Protein AF-A0AAT9H617-F1 (afdb_monomer)

Radius of gyration: 21.11 Å; Cα contacts (8 Å, |Δi|>4): 82; chains: 1; bounding box: 76×27×49 Å

Structure (mmCIF, N/CA/C/O backbone):
data_AF-A0AAT9H617-F1
#
_entry.id   AF-A0AAT9H617-F1
#
loop_
_atom_site.group_PDB
_atom_site.id
_atom_site.type_symbol
_atom_site.label_atom_id
_atom_site.label_alt_id
_atom_site.label_comp_id
_atom_site.label_asym_id
_atom_site.label_entity_id
_atom_site.label_seq_id
_atom_site.pdbx_PDB_ins_code
_atom_site.Cartn_x
_atom_site.Cartn_y
_atom_site.Cartn_z
_atom_site.occupancy
_atom_site.B_iso_or_equiv
_atom_site.auth_seq_id
_atom_site.auth_comp_id
_atom_site.auth_asym_id
_atom_site.auth_atom_id
_atom_site.pdbx_PDB_model_num
ATOM 1 N N . MET A 1 1 ? -56.157 -4.289 -24.087 1.00 38.34 1 MET A N 1
ATOM 2 C CA . MET A 1 1 ? -54.850 -4.982 -24.064 1.00 38.34 1 MET A CA 1
ATOM 3 C C . MET A 1 1 ? -53.875 -4.090 -23.297 1.00 38.34 1 MET A C 1
ATOM 5 O O . MET A 1 1 ? -53.343 -3.161 -23.874 1.00 38.34 1 MET A O 1
ATOM 9 N N . THR A 1 2 ? -53.943 -4.016 -21.968 1.00 38.66 2 THR A N 1
ATOM 10 C CA . THR A 1 2 ? -53.278 -4.877 -20.967 1.00 38.66 2 THR A CA 1
ATOM 11 C C . THR A 1 2 ? -51.780 -5.081 -21.185 1.00 38.66 2 THR A C 1
ATOM 13 O O . THR A 1 2 ? -51.393 -5.776 -22.118 1.00 38.66 2 THR A O 1
ATOM 16 N N . SER A 1 3 ? -51.027 -4.649 -20.163 1.00 39.81 3 SER A N 1
ATOM 17 C CA . SER A 1 3 ? -49.780 -5.245 -19.658 1.00 39.81 3 SER A CA 1
ATOM 18 C C . SER A 1 3 ? -48.478 -4.613 -20.166 1.00 39.81 3 SER A C 1
ATOM 20 O O . SER A 1 3 ? -48.270 -4.537 -21.363 1.00 39.81 3 SER A O 1
ATOM 22 N N . LYS A 1 4 ? -47.513 -4.200 -19.336 1.00 39.66 4 LYS A N 1
ATOM 23 C CA . LYS A 1 4 ? -47.376 -4.136 -17.868 1.00 39.66 4 LYS A CA 1
ATOM 24 C C . LYS A 1 4 ? -46.195 -3.191 -17.597 1.00 39.66 4 LYS A C 1
ATOM 26 O O . LYS A 1 4 ? -45.124 -3.381 -18.163 1.00 39.66 4 LYS A O 1
ATOM 31 N N . PHE A 1 5 ? -46.391 -2.212 -16.717 1.00 48.25 5 PHE A N 1
ATOM 32 C CA . PHE A 1 5 ? -45.303 -1.543 -16.004 1.00 48.25 5 PHE A CA 1
ATOM 33 C C . PHE A 1 5 ? -44.564 -2.608 -15.186 1.00 48.25 5 PHE A C 1
ATOM 35 O O . PHE A 1 5 ? -45.183 -3.266 -14.348 1.00 48.25 5 PHE A O 1
ATOM 42 N N . VAL A 1 6 ? -43.269 -2.802 -15.424 1.00 49.78 6 VAL A N 1
ATOM 43 C CA . VAL A 1 6 ? -42.439 -3.633 -14.546 1.00 49.78 6 VAL A CA 1
ATOM 44 C C . VAL A 1 6 ? -41.808 -2.706 -13.516 1.00 49.78 6 VAL A C 1
ATOM 46 O O . VAL A 1 6 ? -40.762 -2.105 -13.737 1.00 49.78 6 VAL A O 1
ATOM 49 N N . LEU A 1 7 ? -42.513 -2.566 -12.395 1.00 43.19 7 LEU A N 1
ATOM 50 C CA . LEU A 1 7 ? -41.967 -2.061 -11.144 1.00 43.19 7 LEU A CA 1
ATOM 51 C C . LEU A 1 7 ? -40.974 -3.116 -10.632 1.00 43.19 7 LEU A C 1
ATOM 53 O O . LEU A 1 7 ? -41.387 -4.212 -10.250 1.00 43.19 7 LEU A O 1
ATOM 57 N N . PHE A 1 8 ? -39.677 -2.813 -10.617 1.00 39.62 8 PHE A N 1
ATOM 58 C CA . PHE A 1 8 ? -38.710 -3.627 -9.880 1.00 39.62 8 PHE A CA 1
ATOM 59 C C . PHE A 1 8 ? -38.817 -3.283 -8.391 1.00 39.62 8 PHE A C 1
ATOM 61 O O . PHE A 1 8 ? -38.080 -2.465 -7.851 1.00 39.62 8 PHE A O 1
ATOM 68 N N . PHE A 1 9 ? -39.796 -3.908 -7.741 1.00 46.56 9 PHE A N 1
ATOM 69 C CA . PHE A 1 9 ? -39.845 -4.051 -6.295 1.00 46.56 9 PHE A CA 1
ATOM 70 C C . PHE A 1 9 ? -39.051 -5.316 -5.954 1.00 46.56 9 PHE A C 1
ATOM 72 O O . PHE A 1 9 ? -39.562 -6.427 -6.077 1.00 46.56 9 PHE A O 1
ATOM 79 N N . ILE A 1 10 ? -37.785 -5.165 -5.565 1.00 54.22 10 ILE A N 1
ATOM 80 C CA . ILE A 1 10 ? -37.045 -6.236 -4.892 1.00 54.22 10 ILE A CA 1
ATOM 81 C C . ILE A 1 10 ? -36.772 -5.769 -3.469 1.00 54.22 10 ILE A C 1
ATOM 83 O O . ILE A 1 10 ? -35.830 -5.038 -3.188 1.00 54.22 10 ILE A O 1
ATOM 87 N N . LEU A 1 11 ? -37.709 -6.188 -2.619 1.00 44.81 11 LEU A N 1
ATOM 88 C CA . LEU A 1 11 ? -37.468 -6.876 -1.356 1.00 44.81 11 LEU A CA 1
ATOM 89 C C . LEU A 1 11 ? -36.408 -6.259 -0.440 1.00 44.81 11 LEU A C 1
ATOM 91 O O . LEU A 1 11 ? -35.208 -6.483 -0.562 1.00 44.81 11 LEU A O 1
ATOM 95 N N . THR A 1 12 ? -36.942 -5.605 0.587 1.00 47.47 12 THR A N 1
ATOM 96 C CA . THR A 1 12 ? -36.405 -5.532 1.944 1.00 47.47 12 THR A CA 1
ATOM 97 C C . THR A 1 12 ? -35.854 -6.891 2.388 1.00 47.47 12 THR A C 1
ATOM 99 O O . THR A 1 12 ? -36.577 -7.733 2.927 1.00 47.47 12 THR A O 1
ATOM 102 N N . LEU A 1 13 ? -34.563 -7.113 2.160 1.00 40.97 13 LEU A N 1
ATOM 103 C CA . LEU A 1 13 ? -33.809 -8.136 2.862 1.00 40.97 13 LEU A CA 1
ATOM 104 C C . LEU A 1 13 ? -33.475 -7.586 4.245 1.00 40.97 13 LEU A C 1
ATOM 106 O O . LEU A 1 13 ? -32.505 -6.861 4.445 1.00 40.97 13 LEU A O 1
ATOM 110 N N . SER A 1 14 ? -34.312 -7.955 5.207 1.00 46.34 14 SER A N 1
ATOM 111 C CA . SER A 1 14 ? -33.976 -7.970 6.626 1.00 46.34 14 SER A CA 1
ATOM 112 C C . SER A 1 14 ? -32.869 -9.007 6.856 1.00 46.34 14 SER A C 1
ATOM 114 O O . SER A 1 14 ? -33.116 -10.086 7.392 1.00 46.34 14 SER A O 1
ATOM 116 N N . THR A 1 15 ? -31.645 -8.740 6.399 1.00 40.50 15 THR A N 1
ATOM 117 C CA . THR A 1 15 ? -30.495 -9.589 6.717 1.00 40.50 15 THR A CA 1
ATOM 118 C C . THR A 1 15 ? -29.9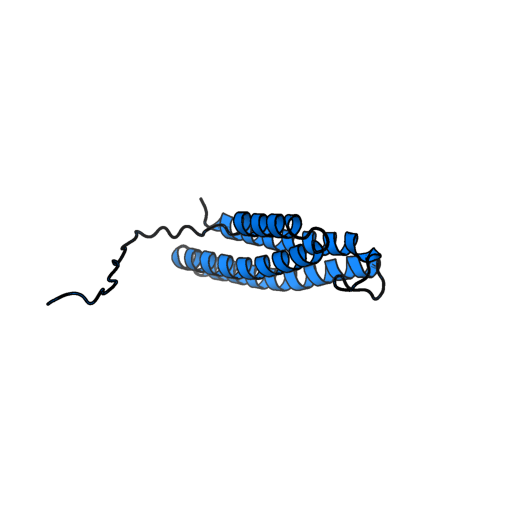64 -9.196 8.082 1.00 40.50 15 THR A C 1
ATOM 120 O O . THR A 1 15 ? -29.329 -8.159 8.255 1.00 40.50 15 THR A O 1
ATOM 123 N N . CYS A 1 16 ? -30.293 -10.057 9.041 1.00 41.25 16 CYS A N 1
ATOM 124 C CA . CYS A 1 16 ? -29.546 -10.370 10.250 1.00 41.25 16 CYS A CA 1
ATOM 125 C C . CYS A 1 16 ? -28.115 -9.793 10.246 1.00 41.25 16 CYS A C 1
ATOM 127 O O . CYS A 1 16 ? -27.317 -10.097 9.360 1.00 41.25 16 CYS A O 1
ATOM 129 N N . PHE A 1 17 ? -27.811 -8.953 11.238 1.00 43.69 17 PHE A N 1
ATOM 130 C CA . PHE A 1 17 ? -26.521 -8.291 11.413 1.00 43.69 17 PHE A CA 1
ATOM 131 C C . PHE A 1 17 ? -25.375 -9.304 11.503 1.00 43.69 17 PHE A C 1
ATOM 133 O O . PHE A 1 17 ? -25.147 -9.940 12.527 1.00 43.69 17 PHE A O 1
ATOM 140 N N . GLY A 1 18 ? -24.637 -9.388 10.406 1.00 46.25 18 GLY A N 1
ATOM 141 C CA . GLY A 1 18 ? -23.325 -9.999 10.287 1.00 46.25 18 GLY A CA 1
ATOM 142 C C . GLY A 1 18 ? -22.681 -9.449 9.023 1.00 46.25 18 GLY A C 1
ATOM 143 O O . GLY A 1 18 ? -22.547 -10.170 8.042 1.00 46.25 18 GLY A O 1
ATOM 144 N N . GLN A 1 19 ? -22.381 -8.142 8.995 1.00 54.56 19 GLN A N 1
ATOM 145 C CA . GLN A 1 19 ? -21.611 -7.540 7.900 1.00 54.56 19 GLN A CA 1
ATOM 146 C C . GLN A 1 19 ? -20.206 -8.151 7.918 1.00 54.56 19 GLN A C 1
ATOM 148 O O . GLN A 1 19 ? -19.325 -7.696 8.641 1.00 54.56 19 GLN A O 1
ATOM 153 N N . SER A 1 20 ? -20.016 -9.218 7.147 1.00 66.69 20 SER A N 1
ATOM 154 C CA . SER A 1 20 ? -18.694 -9.696 6.765 1.00 66.69 20 SER A CA 1
ATOM 155 C C . SER A 1 20 ? -18.051 -8.614 5.896 1.00 66.69 20 SER A C 1
ATOM 157 O O . SER A 1 20 ? -18.619 -8.213 4.880 1.00 66.69 20 SER A O 1
ATOM 159 N N . ILE A 1 21 ? -16.896 -8.099 6.32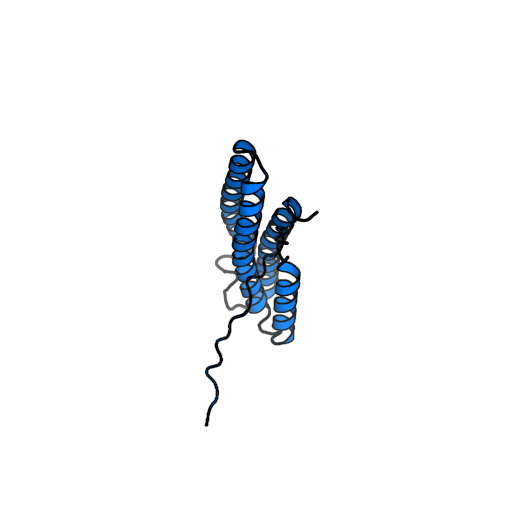3 1.00 82.19 21 ILE A N 1
ATOM 160 C CA . ILE A 1 21 ? -16.067 -7.252 5.464 1.00 82.19 21 ILE A CA 1
ATOM 161 C C . ILE A 1 21 ? -15.415 -8.167 4.429 1.00 82.19 21 ILE A C 1
ATOM 163 O O . ILE A 1 21 ? -14.674 -9.081 4.800 1.00 82.19 21 ILE A O 1
ATOM 167 N N . THR A 1 22 ? -15.693 -7.920 3.150 1.00 87.38 22 THR A N 1
ATOM 168 C CA . THR A 1 22 ? -15.023 -8.599 2.038 1.00 87.38 22 THR A CA 1
ATOM 169 C C . THR A 1 22 ? -13.547 -8.218 2.022 1.00 87.38 22 THR A C 1
ATOM 171 O O . THR A 1 22 ? -13.224 -7.034 1.985 1.00 87.38 22 THR A O 1
ATOM 174 N N . ASP A 1 23 ? -12.658 -9.212 2.014 1.00 93.12 23 ASP A N 1
ATOM 175 C CA . ASP A 1 23 ? -11.226 -8.996 1.800 1.00 93.12 23 ASP A CA 1
ATOM 176 C C . ASP A 1 23 ? -10.962 -8.628 0.323 1.00 93.12 23 ASP A C 1
ATOM 178 O O . ASP A 1 23 ? -11.217 -9.454 -0.564 1.00 93.12 23 ASP A O 1
ATOM 182 N N . PRO A 1 24 ? -10.482 -7.404 0.019 1.00 94.00 24 PRO A N 1
ATOM 183 C CA . PRO A 1 24 ? -10.233 -6.987 -1.356 1.00 94.00 24 PRO A CA 1
ATOM 184 C C . PRO A 1 24 ? -8.927 -7.554 -1.933 1.00 94.00 24 PRO A C 1
ATOM 186 O O . PRO A 1 24 ? -8.763 -7.572 -3.157 1.00 94.00 24 PRO A O 1
ATOM 189 N N . LEU A 1 25 ? -7.996 -8.025 -1.091 1.00 96.69 25 LEU A N 1
ATOM 190 C CA . LEU A 1 25 ? -6.627 -8.353 -1.496 1.00 96.69 25 LEU A CA 1
ATOM 191 C C . LEU A 1 25 ? -6.551 -9.448 -2.573 1.00 96.69 25 LEU A C 1
ATOM 193 O O . LEU A 1 25 ? -5.842 -9.231 -3.560 1.00 96.69 25 LEU A O 1
ATOM 197 N N . PRO A 1 26 ? -7.304 -10.568 -2.490 1.00 96.62 26 PRO A N 1
ATOM 198 C CA . PRO A 1 26 ? -7.245 -11.604 -3.522 1.00 96.62 26 PRO A CA 1
ATOM 199 C C . PRO A 1 26 ? -7.698 -11.104 -4.898 1.00 96.62 26 PRO A C 1
ATOM 201 O O . PRO A 1 26 ? -7.153 -11.508 -5.928 1.00 96.62 26 PRO A O 1
ATOM 204 N N . THR A 1 27 ? -8.692 -10.211 -4.931 1.00 96.19 27 THR A N 1
ATOM 205 C CA . THR A 1 27 ? -9.215 -9.650 -6.185 1.00 96.19 27 THR A CA 1
ATOM 206 C C . THR A 1 27 ? -8.230 -8.653 -6.786 1.00 96.19 27 THR A C 1
ATOM 208 O O . THR A 1 27 ? -7.935 -8.741 -7.979 1.00 96.19 27 THR A O 1
ATOM 211 N N . ALA A 1 28 ? -7.667 -7.762 -5.966 1.00 96.19 28 ALA A N 1
ATOM 212 C CA . ALA A 1 28 ? -6.677 -6.787 -6.412 1.00 96.19 28 ALA A CA 1
ATOM 213 C C . ALA A 1 28 ? -5.392 -7.477 -6.922 1.00 96.19 28 ALA A C 1
ATOM 215 O O . ALA A 1 28 ? -4.880 -7.148 -7.995 1.00 96.19 28 ALA A O 1
ATOM 216 N N . GLU A 1 29 ? -4.896 -8.502 -6.215 1.00 97.44 29 GLU A N 1
ATOM 217 C CA . GLU A 1 29 ? -3.725 -9.276 -6.650 1.00 97.44 29 GLU A CA 1
ATOM 218 C C . GLU A 1 29 ? -3.993 -10.027 -7.964 1.00 97.44 29 GLU A C 1
ATOM 220 O O . GLU A 1 29 ? -3.141 -10.070 -8.861 1.00 97.44 29 GLU A O 1
ATOM 225 N N . LYS A 1 30 ? -5.193 -10.597 -8.120 1.00 97.38 30 LYS A N 1
ATOM 226 C CA . LYS A 1 30 ? -5.610 -11.206 -9.385 1.00 97.38 30 LYS A CA 1
ATOM 227 C C . LYS A 1 30 ? -5.596 -10.179 -10.523 1.00 97.38 30 LYS A C 1
ATOM 229 O O . LYS A 1 30 ? -5.026 -10.477 -11.574 1.00 97.38 30 LYS A O 1
ATOM 234 N N . GLY A 1 31 ? -6.137 -8.980 -10.301 1.00 96.44 31 GLY A N 1
ATOM 235 C CA . GLY A 1 31 ? -6.136 -7.885 -11.277 1.00 96.44 31 GLY A CA 1
ATOM 236 C C . GLY A 1 31 ? -4.726 -7.472 -11.710 1.00 96.44 31 GLY A C 1
ATOM 237 O O . GLY A 1 31 ? -4.444 -7.370 -12.907 1.00 96.44 31 GLY A O 1
ATOM 238 N N . LEU A 1 32 ? -3.793 -7.344 -10.759 1.00 97.12 32 LEU A N 1
ATOM 239 C CA . LEU A 1 32 ? -2.377 -7.101 -11.057 1.00 97.12 32 LEU A CA 1
ATOM 240 C C . LEU A 1 32 ? -1.798 -8.188 -11.974 1.00 97.12 32 LEU A C 1
ATOM 242 O O . LEU A 1 32 ? -1.153 -7.886 -12.983 1.00 97.12 32 LEU A O 1
ATOM 246 N N . ASN A 1 33 ? -2.008 -9.456 -11.621 1.00 97.06 33 ASN A N 1
ATOM 247 C CA . ASN A 1 33 ? -1.462 -10.585 -12.366 1.00 97.06 33 ASN A CA 1
ATOM 248 C C . ASN A 1 33 ? -2.037 -10.670 -13.786 1.00 97.06 33 ASN A C 1
ATOM 250 O O . ASN A 1 33 ? -1.307 -10.985 -14.728 1.00 97.06 33 ASN A O 1
ATOM 254 N N . GLU A 1 34 ? -3.322 -10.369 -13.960 1.00 97.12 34 GLU A N 1
ATOM 255 C CA . GLU A 1 34 ? -3.969 -10.293 -15.271 1.00 97.12 34 GLU A CA 1
ATOM 256 C C . GLU A 1 34 ? -3.412 -9.136 -16.112 1.00 97.12 34 GLU A C 1
ATOM 258 O O . GLU A 1 34 ? -3.061 -9.351 -17.275 1.00 97.12 34 GLU A O 1
ATOM 263 N N . CYS A 1 35 ? -3.208 -7.954 -15.520 1.00 96.56 35 CYS A N 1
ATOM 264 C CA . CYS A 1 35 ? -2.589 -6.812 -16.199 1.00 96.56 35 CYS A CA 1
ATOM 265 C C . CYS A 1 35 ? -1.171 -7.136 -16.695 1.00 96.56 35 CYS A C 1
ATOM 267 O O . CYS A 1 35 ? -0.841 -6.906 -17.861 1.00 96.56 35 CYS A O 1
ATOM 269 N N . ILE A 1 36 ? -0.336 -7.740 -15.840 1.00 95.81 36 ILE A N 1
ATOM 270 C CA . ILE A 1 36 ? 1.041 -8.113 -16.200 1.00 95.81 36 ILE A CA 1
ATOM 271 C C . ILE A 1 36 ? 1.057 -9.163 -17.319 1.00 95.81 36 ILE A C 1
ATOM 273 O O . ILE A 1 36 ? 1.886 -9.074 -18.228 1.00 95.81 36 ILE A O 1
ATOM 277 N N . LYS A 1 37 ? 0.143 -10.144 -17.283 1.00 95.62 37 LYS A N 1
ATOM 278 C CA . LYS A 1 37 ? 0.013 -11.160 -18.341 1.00 95.62 37 LYS A CA 1
ATOM 279 C C . LYS A 1 37 ? -0.398 -10.543 -19.677 1.00 95.62 37 LYS A C 1
ATOM 281 O O . LYS A 1 37 ? 0.162 -10.917 -20.704 1.00 95.62 37 LYS A O 1
ATOM 286 N N . ALA A 1 38 ? -1.344 -9.605 -19.665 1.00 94.12 38 ALA A N 1
ATOM 287 C CA . ALA A 1 38 ? -1.833 -8.940 -20.870 1.00 94.12 38 ALA A CA 1
ATOM 288 C C . ALA A 1 38 ? -0.806 -7.962 -21.470 1.00 94.12 38 ALA A C 1
ATOM 290 O O . ALA A 1 38 ? -0.744 -7.806 -22.689 1.00 94.12 38 ALA A O 1
ATOM 291 N N . ASN A 1 39 ? 0.016 -7.316 -20.636 1.00 88.06 39 ASN A N 1
ATOM 292 C CA . ASN A 1 39 ? 0.985 -6.314 -21.075 1.00 88.06 39 ASN A CA 1
ATOM 293 C C . ASN A 1 39 ? 2.315 -6.406 -20.308 1.00 88.06 39 ASN A C 1
ATOM 295 O O . ASN A 1 39 ? 2.657 -5.541 -19.500 1.00 88.06 39 ASN A O 1
ATOM 299 N N . SER A 1 40 ? 3.125 -7.421 -20.617 1.00 80.31 40 SER A N 1
ATOM 300 C CA . SER A 1 40 ? 4.424 -7.631 -19.953 1.00 80.31 40 SER A CA 1
ATOM 301 C C . SER A 1 40 ? 5.400 -6.457 -20.123 1.00 80.31 40 SER A C 1
ATOM 303 O O . SER A 1 40 ? 6.208 -6.181 -19.237 1.00 80.31 40 SER A O 1
ATOM 305 N N . LYS A 1 41 ? 5.306 -5.703 -21.229 1.00 81.69 41 LYS A N 1
ATOM 306 C CA . LYS A 1 41 ? 6.104 -4.483 -21.455 1.00 81.69 41 LYS A CA 1
ATOM 307 C C . LYS A 1 41 ? 5.633 -3.296 -20.600 1.00 81.69 41 LYS A C 1
ATOM 309 O O . LYS A 1 41 ? 6.430 -2.389 -20.361 1.00 81.69 41 LYS A O 1
ATOM 314 N N . GLY A 1 42 ? 4.383 -3.323 -20.131 1.00 86.44 42 GLY A N 1
ATOM 315 C CA . GLY A 1 42 ? 3.740 -2.333 -19.264 1.00 86.44 42 GLY A CA 1
ATOM 316 C C . GLY A 1 42 ? 3.679 -2.721 -17.783 1.00 86.44 42 GLY A C 1
ATOM 317 O O . GLY A 1 42 ? 2.963 -2.072 -17.026 1.00 86.44 42 GLY A O 1
ATOM 318 N N . GLU A 1 43 ? 4.434 -3.736 -17.348 1.00 93.12 43 GLU A N 1
ATOM 319 C CA . GLU A 1 43 ? 4.405 -4.263 -15.974 1.00 93.12 43 GLU A CA 1
ATOM 320 C C . GLU A 1 43 ? 4.510 -3.174 -14.891 1.00 93.12 43 GLU A C 1
ATOM 322 O O . GLU A 1 43 ? 3.801 -3.221 -13.888 1.00 93.12 43 GLU A O 1
ATOM 327 N N . LEU A 1 44 ? 5.380 -2.175 -15.078 1.00 93.75 44 LEU A N 1
ATOM 328 C CA . LEU A 1 44 ? 5.541 -1.089 -14.105 1.00 93.75 44 LEU A CA 1
ATOM 329 C C . LEU A 1 44 ? 4.277 -0.248 -13.949 1.00 93.75 44 LEU A C 1
ATOM 331 O O . LEU A 1 44 ? 3.967 0.163 -12.833 1.00 93.75 44 LEU A O 1
ATOM 335 N N . ASN A 1 45 ? 3.539 -0.025 -15.037 1.00 94.19 45 ASN A N 1
ATOM 336 C CA . ASN A 1 45 ? 2.272 0.688 -14.965 1.00 94.19 45 ASN A CA 1
ATOM 337 C C . ASN A 1 45 ? 1.234 -0.139 -14.198 1.00 94.19 45 ASN A C 1
ATOM 339 O O . ASN A 1 45 ? 0.624 0.386 -13.275 1.00 94.19 45 ASN A O 1
ATOM 343 N N . CYS A 1 46 ? 1.141 -1.447 -14.474 1.00 96.19 46 CYS A N 1
ATOM 344 C CA . CYS A 1 46 ? 0.279 -2.356 -13.708 1.00 96.19 46 CYS A CA 1
ATOM 345 C C . CYS A 1 46 ? 0.596 -2.314 -12.202 1.00 96.19 46 CYS A C 1
ATOM 347 O O . CYS A 1 46 ? -0.302 -2.262 -11.369 1.00 96.19 46 CYS A O 1
ATOM 349 N N . ARG A 1 47 ? 1.883 -2.306 -11.827 1.00 96.56 47 ARG A N 1
ATOM 350 C CA . ARG A 1 47 ? 2.297 -2.236 -10.414 1.00 96.56 47 ARG A CA 1
ATOM 351 C C . ARG A 1 47 ? 2.002 -0.887 -9.766 1.00 96.56 47 ARG A C 1
ATOM 353 O O . ARG A 1 47 ? 1.651 -0.858 -8.590 1.00 96.56 47 ARG A O 1
ATOM 360 N N . LYS A 1 48 ? 2.157 0.211 -10.508 1.00 95.38 48 LYS A N 1
ATOM 361 C CA . LYS A 1 48 ? 1.790 1.556 -10.053 1.00 95.38 48 LYS A CA 1
ATOM 362 C C . LYS A 1 48 ? 0.286 1.650 -9.791 1.00 95.38 48 LYS A C 1
ATOM 364 O O . LYS A 1 48 ? -0.108 2.159 -8.748 1.00 95.38 48 LYS A O 1
ATOM 369 N N . GLU A 1 49 ? -0.528 1.157 -10.720 1.00 95.88 49 GLU A N 1
ATOM 370 C CA . GLU A 1 49 ? -1.989 1.141 -10.596 1.00 95.88 49 GLU A CA 1
ATOM 371 C C . GLU A 1 49 ? -2.436 0.276 -9.419 1.00 95.88 49 GLU A C 1
ATOM 373 O O . GLU A 1 49 ? -3.179 0.763 -8.575 1.00 95.88 49 GLU A O 1
ATOM 378 N N . TYR A 1 50 ? -1.892 -0.937 -9.285 1.00 97.31 50 TYR A N 1
ATOM 379 C CA . TYR A 1 50 ? -2.153 -1.808 -8.136 1.00 97.31 50 TYR A CA 1
ATOM 380 C C . TYR A 1 50 ? -1.806 -1.140 -6.800 1.00 97.31 50 TYR A C 1
ATOM 382 O O . TYR A 1 50 ? -2.580 -1.188 -5.851 1.00 97.31 50 TYR A O 1
ATOM 390 N N . TYR A 1 51 ? -0.657 -0.466 -6.723 1.00 94.50 51 TYR A N 1
ATOM 391 C CA . TYR A 1 51 ? -0.288 0.302 -5.537 1.00 94.50 51 TYR A CA 1
ATOM 392 C C . TYR A 1 51 ? -1.335 1.376 -5.193 1.00 94.50 51 TYR A C 1
ATOM 394 O O . TYR A 1 51 ? -1.723 1.465 -4.032 1.00 94.50 51 TYR A O 1
ATOM 402 N N . HIS A 1 52 ? -1.814 2.159 -6.166 1.00 93.94 52 HIS A N 1
ATOM 403 C CA . HIS A 1 52 ? -2.859 3.166 -5.931 1.00 93.94 52 HIS A CA 1
ATOM 404 C C . HIS A 1 52 ? -4.203 2.540 -5.542 1.00 93.94 52 HIS A C 1
ATOM 406 O O . HIS A 1 52 ? -4.891 3.060 -4.664 1.00 93.94 52 HIS A O 1
ATOM 412 N N . GLU A 1 53 ? -4.562 1.413 -6.155 1.00 96.94 53 GLU A N 1
ATOM 413 C CA . GLU A 1 53 ? -5.769 0.660 -5.816 1.00 96.94 53 GLU A CA 1
ATOM 414 C C . GLU A 1 53 ? -5.751 0.216 -4.344 1.00 96.94 53 GLU A C 1
ATOM 416 O O . GLU A 1 53 ? -6.746 0.353 -3.637 1.00 96.94 53 GLU A O 1
ATOM 421 N N . LEU A 1 54 ? -4.597 -0.223 -3.834 1.00 98.00 54 LEU A N 1
ATOM 422 C CA . LEU A 1 54 ? -4.448 -0.567 -2.420 1.00 98.00 54 LEU A CA 1
ATOM 423 C C . LEU A 1 54 ? -4.616 0.638 -1.478 1.00 98.00 54 LEU A C 1
ATOM 425 O O . LEU A 1 54 ? -5.082 0.456 -0.357 1.00 98.00 54 LEU A O 1
ATOM 429 N N . GLN A 1 55 ? -4.280 1.862 -1.901 1.00 95.56 55 GLN A N 1
ATOM 430 C CA . GLN A 1 55 ? -4.533 3.062 -1.085 1.00 95.56 55 GLN A CA 1
ATOM 431 C C . GLN A 1 55 ? -6.032 3.324 -0.934 1.00 95.56 55 GLN A C 1
ATOM 433 O O . GLN A 1 55 ? -6.494 3.686 0.148 1.00 95.56 55 GLN A O 1
ATOM 438 N N . PHE A 1 56 ? -6.782 3.122 -2.019 1.00 95.62 56 PHE A N 1
ATOM 439 C CA . PHE A 1 56 ? -8.237 3.203 -2.004 1.00 95.62 56 PHE A CA 1
ATOM 440 C C . PHE A 1 56 ? -8.829 2.130 -1.083 1.00 95.62 56 PHE A C 1
ATOM 442 O O . PHE A 1 56 ? -9.574 2.457 -0.159 1.00 95.62 56 PHE A O 1
ATOM 449 N N . TRP A 1 57 ? -8.434 0.867 -1.269 1.00 96.56 57 TRP A N 1
ATOM 450 C CA . TRP A 1 57 ? -8.953 -0.235 -0.459 1.00 96.56 57 TRP A CA 1
ATOM 451 C C . TRP A 1 57 ? -8.609 -0.120 1.022 1.00 96.56 57 TRP A C 1
ATOM 453 O O . TRP A 1 57 ? -9.428 -0.495 1.855 1.00 96.56 57 TRP A O 1
ATOM 463 N N . GLU A 1 58 ? -7.446 0.427 1.377 1.00 96.94 58 GLU A N 1
ATOM 464 C CA . GLU A 1 58 ? -7.111 0.691 2.778 1.00 96.94 58 GLU A CA 1
ATOM 465 C C . GLU A 1 58 ? -8.113 1.644 3.431 1.00 96.94 58 GLU A C 1
ATOM 467 O O . GLU A 1 58 ? -8.580 1.365 4.535 1.00 96.94 58 GLU A O 1
ATOM 472 N N . THR A 1 59 ? -8.515 2.708 2.731 1.00 95.25 59 THR A N 1
ATOM 473 C CA . THR A 1 59 ? -9.515 3.652 3.245 1.00 95.25 59 THR A CA 1
ATOM 474 C C . THR A 1 59 ? -10.884 2.990 3.400 1.00 95.25 59 THR A C 1
ATOM 476 O O . THR A 1 59 ? -11.521 3.142 4.443 1.00 95.25 59 THR A O 1
ATOM 479 N N . GLU A 1 60 ? -11.323 2.213 2.407 1.00 95.62 60 GLU A N 1
ATOM 480 C CA . GLU A 1 60 ? -12.611 1.507 2.461 1.00 95.62 60 GLU A CA 1
ATOM 481 C C . GLU A 1 60 ? -12.653 0.471 3.593 1.00 95.62 60 GLU A C 1
ATOM 483 O O . GLU A 1 60 ? -13.614 0.417 4.365 1.00 95.62 60 GLU A O 1
ATOM 488 N N . VAL A 1 61 ? -11.582 -0.314 3.744 1.00 96.00 61 VAL A N 1
ATOM 489 C CA . VAL A 1 61 ? -11.457 -1.310 4.813 1.00 96.00 61 VAL A CA 1
ATOM 490 C C . VAL A 1 61 ? -11.398 -0.630 6.178 1.00 96.00 61 VAL A C 1
ATOM 492 O O . VAL A 1 61 ? -12.103 -1.063 7.088 1.00 96.00 61 VAL A O 1
ATOM 495 N N . PHE A 1 62 ? -10.628 0.452 6.335 1.00 95.75 62 PHE A N 1
ATOM 496 C CA . PHE A 1 62 ? -10.598 1.216 7.582 1.00 95.75 62 PHE A CA 1
ATOM 497 C C . PHE A 1 62 ? -11.992 1.719 7.964 1.00 95.75 62 PHE A C 1
ATOM 499 O O . PHE A 1 62 ? -12.409 1.536 9.106 1.00 95.75 62 PHE A O 1
ATOM 506 N N . ASN A 1 63 ? -12.731 2.311 7.023 1.00 94.00 63 ASN A N 1
ATOM 507 C CA . ASN A 1 63 ? -14.077 2.822 7.279 1.00 94.00 63 ASN A CA 1
ATOM 508 C C . ASN A 1 63 ? -15.021 1.696 7.722 1.00 94.00 63 ASN A C 1
ATOM 510 O O . ASN A 1 63 ? -15.721 1.830 8.726 1.00 94.00 63 ASN A O 1
ATOM 514 N N . ALA A 1 64 ? -14.998 0.559 7.024 1.00 93.56 64 ALA A N 1
ATOM 515 C CA . ALA A 1 64 ? -15.818 -0.595 7.373 1.00 93.56 64 ALA A CA 1
ATOM 516 C C . ALA A 1 64 ? -15.460 -1.173 8.758 1.00 93.56 64 ALA A C 1
ATOM 518 O O . ALA A 1 64 ? -16.352 -1.440 9.566 1.00 93.56 64 ALA A O 1
ATOM 519 N N . VAL A 1 65 ? -14.168 -1.316 9.068 1.00 94.06 65 VAL A N 1
ATOM 520 C CA . VAL A 1 65 ? -13.681 -1.786 10.378 1.00 94.06 65 VAL A CA 1
ATOM 521 C C . VAL A 1 65 ? -14.035 -0.794 11.486 1.00 94.06 65 VAL A C 1
ATOM 523 O O . VAL A 1 65 ? -14.500 -1.207 12.549 1.00 94.06 65 VAL A O 1
ATOM 526 N N . SER A 1 66 ? -13.885 0.509 11.233 1.00 93.38 66 SER A N 1
ATOM 527 C CA . SER A 1 66 ? -14.243 1.581 12.165 1.00 93.38 66 SER A CA 1
ATOM 528 C C . SER A 1 66 ? -15.714 1.499 12.563 1.00 93.38 66 SER A C 1
ATOM 530 O O . SER A 1 66 ? -16.027 1.547 13.749 1.00 93.38 66 SER A O 1
ATOM 532 N N . GLU A 1 67 ? -16.624 1.281 11.612 1.00 92.19 67 GLU A N 1
ATOM 533 C CA . GLU A 1 67 ? -18.054 1.144 11.909 1.00 92.19 67 GLU A CA 1
ATOM 534 C C . GLU A 1 67 ? -18.375 -0.093 12.764 1.00 92.19 67 GLU A C 1
ATOM 536 O O . GLU A 1 67 ? -19.257 -0.040 13.625 1.00 92.19 67 GLU A O 1
ATOM 541 N N . ILE A 1 68 ? -17.640 -1.195 12.592 1.00 91.12 68 ILE A N 1
ATOM 542 C CA . ILE A 1 68 ? -17.777 -2.382 13.451 1.00 91.12 68 ILE A CA 1
ATOM 543 C C . ILE A 1 68 ? -17.241 -2.096 14.858 1.00 91.12 68 ILE A C 1
ATOM 545 O O . ILE A 1 68 ? -17.917 -2.387 15.848 1.00 91.12 68 ILE A O 1
ATOM 549 N N . ILE A 1 69 ? -16.050 -1.502 14.964 1.00 89.94 69 ILE A N 1
ATOM 550 C CA . ILE A 1 69 ? -15.435 -1.114 16.240 1.00 89.94 69 ILE A CA 1
ATOM 551 C C . ILE A 1 69 ? -16.346 -0.136 16.990 1.00 89.94 69 ILE A C 1
ATOM 553 O O . ILE A 1 69 ? -16.614 -0.339 18.173 1.00 89.94 69 ILE A O 1
ATOM 557 N N . LYS A 1 70 ? -16.917 0.861 16.302 1.00 88.38 70 LYS A N 1
ATOM 558 C CA . LYS A 1 70 ? -17.811 1.867 16.894 1.00 88.38 70 LYS A CA 1
ATOM 559 C C . LYS A 1 70 ? -19.022 1.276 17.606 1.00 88.38 70 LYS A C 1
ATOM 561 O O . LYS A 1 70 ? -19.471 1.857 18.594 1.00 88.38 70 LYS A O 1
ATOM 566 N N . ARG A 1 71 ? -19.542 0.153 17.100 1.00 88.69 71 ARG A N 1
ATOM 567 C CA . ARG A 1 71 ? -20.706 -0.558 17.653 1.00 88.69 71 ARG A CA 1
ATOM 568 C C . ARG A 1 71 ? -20.346 -1.482 18.816 1.00 88.69 71 ARG A C 1
ATOM 570 O O . ARG A 1 71 ? -21.200 -1.740 19.655 1.00 88.69 71 ARG A O 1
ATOM 577 N N . ASN A 1 72 ? -19.110 -1.980 18.854 1.00 87.50 72 ASN A N 1
ATOM 578 C CA . ASN A 1 72 ? -18.726 -3.106 19.709 1.00 87.50 72 ASN A CA 1
ATOM 579 C C . ASN A 1 72 ? -17.715 -2.753 20.812 1.00 87.50 72 ASN A C 1
ATOM 581 O O . ASN A 1 72 ? -17.445 -3.604 21.659 1.00 87.50 72 ASN A O 1
ATOM 585 N N . LYS A 1 73 ? -17.125 -1.551 20.788 1.00 90.00 73 LYS A N 1
ATOM 586 C CA . LYS A 1 73 ? -16.002 -1.145 21.650 1.00 90.00 73 LYS A CA 1
ATOM 587 C C . LYS A 1 73 ? -16.302 0.100 22.489 1.00 90.00 73 LYS A C 1
ATOM 589 O O . LYS A 1 73 ? -17.211 0.869 22.169 1.00 90.00 73 LYS A O 1
ATOM 594 N N . THR A 1 74 ? -15.536 0.298 23.564 1.00 93.81 74 THR A N 1
ATOM 595 C CA . THR A 1 74 ? -15.661 1.472 24.446 1.00 93.81 74 THR A CA 1
ATOM 596 C C . THR A 1 74 ? -15.219 2.760 23.745 1.00 93.81 74 THR A C 1
ATOM 598 O O . THR A 1 74 ? -14.609 2.746 22.679 1.00 93.81 74 THR A O 1
ATOM 601 N N . GLU A 1 75 ? -15.535 3.920 24.322 1.00 93.50 75 GLU A N 1
ATOM 602 C CA . GLU A 1 75 ? -15.035 5.211 23.825 1.00 93.50 75 GLU A CA 1
ATOM 603 C C . GLU A 1 75 ? -13.505 5.290 23.807 1.00 93.50 75 GLU A C 1
ATOM 605 O O . GLU A 1 75 ? -12.931 5.719 22.810 1.00 93.50 75 GLU A O 1
ATOM 610 N N . GLU A 1 76 ? -12.852 4.789 24.852 1.00 94.06 76 GLU A N 1
ATOM 611 C CA . GLU A 1 76 ? -11.393 4.753 24.961 1.00 94.06 76 GLU A CA 1
ATOM 612 C C . GLU A 1 76 ? -10.762 3.872 23.871 1.00 94.06 76 GLU A C 1
ATOM 614 O O . GLU A 1 76 ? -9.815 4.290 23.207 1.00 94.06 76 GLU A O 1
ATOM 619 N N . GLU A 1 77 ? -11.322 2.682 23.624 1.00 92.56 77 GLU A N 1
ATOM 620 C CA . GLU A 1 77 ? -10.866 1.789 22.550 1.00 92.56 77 GLU A CA 1
ATOM 621 C C . GLU A 1 77 ? -11.080 2.409 21.158 1.00 92.56 77 GLU A C 1
ATOM 623 O O . GLU A 1 77 ? -10.229 2.270 20.278 1.00 92.56 77 GLU A O 1
ATOM 628 N N . ARG A 1 78 ? -12.196 3.124 20.951 1.00 93.38 78 ARG A N 1
ATOM 629 C CA . ARG A 1 78 ? -12.483 3.842 19.697 1.00 93.38 78 ARG A CA 1
ATOM 630 C C . ARG A 1 78 ? -11.471 4.960 19.453 1.00 93.38 78 ARG A C 1
ATOM 632 O O . ARG A 1 78 ? -10.910 5.039 18.363 1.00 93.38 78 ARG A O 1
ATOM 639 N N . ALA A 1 79 ? -11.193 5.771 20.472 1.00 93.81 79 ALA A N 1
ATOM 640 C CA . ALA A 1 79 ? -10.214 6.850 20.388 1.00 93.81 79 ALA A CA 1
ATOM 641 C C . ALA A 1 79 ? -8.794 6.321 20.125 1.00 93.81 79 ALA A C 1
ATOM 643 O O . ALA A 1 79 ? -8.058 6.898 19.324 1.00 93.81 79 ALA A O 1
ATOM 644 N N . ALA A 1 80 ? -8.414 5.202 20.753 1.00 94.50 80 ALA A N 1
ATOM 645 C CA . ALA A 1 80 ? -7.132 4.550 20.497 1.00 94.50 80 ALA A CA 1
ATOM 646 C C . ALA A 1 80 ? -7.018 4.062 19.042 1.00 94.50 80 ALA A C 1
ATOM 648 O O . ALA A 1 80 ? -6.017 4.338 18.382 1.00 94.50 80 ALA A O 1
ATOM 649 N N . PHE A 1 81 ? -8.060 3.415 18.513 1.00 95.31 81 PHE A N 1
ATOM 650 C CA . PHE A 1 81 ? -8.091 2.950 17.124 1.00 95.31 81 PHE A CA 1
ATOM 651 C C . PHE A 1 81 ? -7.983 4.100 16.107 1.00 95.31 81 PHE A C 1
ATOM 653 O O . PHE A 1 81 ? -7.223 4.017 15.141 1.00 95.31 81 PHE A O 1
ATOM 660 N N . GLU A 1 82 ? -8.712 5.198 16.323 1.00 94.75 82 GLU A N 1
ATOM 661 C CA . GLU A 1 82 ? -8.629 6.380 15.457 1.00 94.75 82 GLU A CA 1
ATOM 662 C C . GLU A 1 82 ? -7.243 7.030 15.513 1.00 94.75 82 GLU A C 1
ATOM 664 O O . GLU A 1 82 ? -6.688 7.401 14.475 1.00 94.75 82 GLU A O 1
ATOM 669 N N . LYS A 1 83 ? -6.644 7.106 16.706 1.00 96.00 83 LYS A N 1
ATOM 670 C CA . LYS A 1 83 ? -5.279 7.602 16.886 1.00 96.00 83 LYS A CA 1
ATOM 671 C C . LYS A 1 83 ? -4.257 6.742 16.137 1.00 96.00 83 LYS A C 1
ATOM 673 O O . LYS A 1 83 ? -3.428 7.299 15.420 1.00 96.00 83 LYS A O 1
ATOM 678 N N . GLU A 1 84 ? -4.348 5.414 16.222 1.00 95.75 84 GLU A N 1
ATOM 679 C CA . GLU A 1 84 ? -3.477 4.508 15.458 1.00 95.75 84 GLU A CA 1
ATOM 680 C C . GLU A 1 84 ? -3.594 4.731 13.944 1.00 95.75 84 GLU A C 1
ATOM 682 O O . GLU A 1 84 ? -2.599 4.633 13.226 1.00 95.75 84 GLU A O 1
ATOM 687 N N . GLN A 1 85 ? -4.790 5.042 13.433 1.00 95.50 85 GLN A N 1
ATOM 688 C CA . GLN A 1 85 ? -4.961 5.357 12.014 1.00 95.50 85 GLN A CA 1
ATOM 689 C C . GLN A 1 85 ? -4.274 6.667 11.625 1.00 95.50 85 GLN A C 1
ATOM 691 O O . GLN A 1 85 ? -3.660 6.740 10.558 1.00 95.50 85 GLN A O 1
ATOM 696 N N . VAL A 1 86 ? -4.369 7.699 12.466 1.00 95.00 86 VAL A N 1
ATOM 697 C CA . VAL A 1 86 ? -3.680 8.977 12.236 1.00 95.00 86 VAL A CA 1
ATOM 698 C C . VAL A 1 86 ? -2.167 8.765 12.217 1.00 95.00 86 VAL A C 1
ATOM 700 O O . VAL A 1 86 ? -1.513 9.140 11.244 1.00 95.00 86 VAL A O 1
ATOM 703 N N . GLU A 1 87 ? -1.625 8.084 13.227 1.00 96.12 87 GLU A N 1
ATOM 704 C CA . GLU A 1 87 ? -0.195 7.773 13.314 1.00 96.12 87 GLU A CA 1
ATOM 705 C C . GLU A 1 87 ? 0.270 6.933 12.114 1.00 96.12 87 GLU A C 1
ATOM 707 O O . GLU A 1 87 ? 1.294 7.225 11.490 1.00 96.12 87 GLU A O 1
ATOM 712 N N . TRP A 1 88 ? -0.510 5.927 11.707 1.00 96.69 88 TRP A N 1
ATOM 713 C CA . TRP A 1 88 ? -0.188 5.126 10.530 1.00 96.69 88 TRP A CA 1
ATOM 714 C C . TRP A 1 88 ? -0.146 5.977 9.248 1.00 96.69 88 TRP A C 1
ATOM 716 O O . TRP A 1 88 ? 0.816 5.876 8.479 1.00 96.69 88 TRP A O 1
ATOM 726 N N . LYS A 1 89 ? -1.109 6.884 9.033 1.00 93.94 89 LYS A N 1
ATOM 727 C CA . LYS A 1 89 ? -1.107 7.799 7.874 1.00 93.94 89 LYS A CA 1
ATOM 728 C C . LYS A 1 89 ? 0.114 8.718 7.855 1.00 93.94 89 LYS A C 1
ATOM 730 O O . LYS A 1 89 ? 0.716 8.909 6.798 1.00 93.94 89 LYS A O 1
ATOM 735 N N . GLU A 1 90 ? 0.524 9.241 9.007 1.00 93.62 90 GLU A N 1
ATOM 736 C CA . GLU A 1 90 ? 1.749 10.038 9.114 1.00 93.62 90 GLU A CA 1
ATOM 737 C C . GLU A 1 90 ? 2.986 9.207 8.751 1.00 93.62 90 GLU A C 1
ATOM 739 O O . GLU A 1 90 ? 3.810 9.626 7.931 1.00 93.62 90 GLU A O 1
ATOM 744 N N . THR A 1 91 ? 3.097 7.985 9.282 1.00 94.31 91 THR A N 1
ATOM 745 C CA . THR A 1 91 ? 4.223 7.093 8.955 1.00 94.31 91 THR A CA 1
ATOM 746 C C . THR A 1 91 ? 4.231 6.652 7.492 1.00 94.31 91 THR A C 1
ATOM 748 O O . THR A 1 91 ? 5.309 6.444 6.932 1.00 94.31 91 THR A O 1
ATOM 751 N N . THR A 1 92 ? 3.069 6.593 6.838 1.00 94.00 92 THR A N 1
ATOM 752 C CA . THR A 1 92 ? 2.940 6.252 5.415 1.00 94.00 92 THR A CA 1
ATOM 753 C C . THR A 1 92 ? 3.681 7.254 4.530 1.00 94.00 92 THR A C 1
ATOM 755 O O . THR A 1 92 ? 4.436 6.856 3.637 1.00 94.00 92 THR A O 1
ATOM 758 N N . TYR A 1 93 ? 3.543 8.556 4.811 1.00 90.38 93 TYR A N 1
ATOM 759 C CA . TYR A 1 93 ? 4.282 9.601 4.097 1.00 90.38 93 TYR A CA 1
ATOM 760 C C . TYR A 1 93 ? 5.799 9.409 4.236 1.00 90.38 93 TYR A C 1
ATOM 762 O O . TYR A 1 93 ? 6.535 9.423 3.243 1.00 90.38 93 TYR A O 1
ATOM 770 N N . TYR A 1 94 ? 6.277 9.156 5.458 1.00 94.06 94 TYR A N 1
ATOM 771 C CA . TYR A 1 94 ? 7.698 8.917 5.714 1.00 94.06 94 TYR A CA 1
ATOM 772 C C . TYR A 1 94 ? 8.206 7.627 5.068 1.00 94.06 94 TYR A C 1
ATOM 774 O O . TYR A 1 94 ? 9.331 7.600 4.564 1.00 94.06 94 TYR A O 1
ATOM 782 N N . TYR A 1 95 ? 7.394 6.570 5.040 1.00 95.81 95 TYR A N 1
ATOM 783 C CA . TYR A 1 95 ? 7.735 5.308 4.392 1.00 95.81 95 TYR A CA 1
ATOM 784 C C . TYR A 1 95 ? 7.909 5.485 2.879 1.00 95.81 95 TYR A C 1
ATOM 7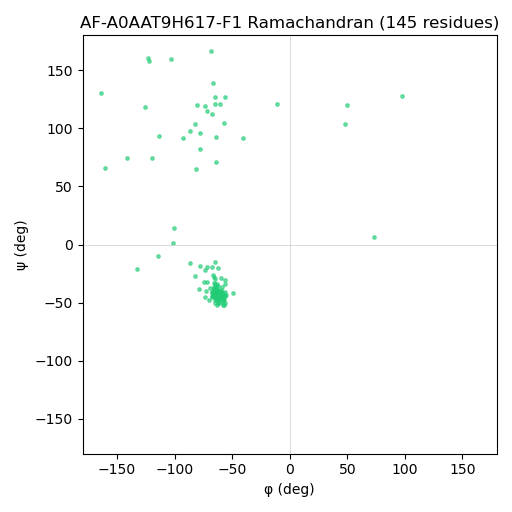86 O O . TYR A 1 95 ? 8.916 5.052 2.307 1.00 95.81 95 TYR A O 1
ATOM 794 N N . PHE A 1 96 ? 6.986 6.195 2.229 1.00 94.31 96 PHE A N 1
ATOM 795 C CA . PHE A 1 96 ? 7.100 6.518 0.809 1.00 94.31 96 PHE A CA 1
ATOM 796 C C . PHE A 1 96 ? 8.336 7.383 0.528 1.00 94.31 96 PHE A C 1
ATOM 798 O O . PHE A 1 96 ? 9.144 7.066 -0.346 1.00 94.31 96 PHE A O 1
ATOM 805 N N . ALA A 1 97 ? 8.550 8.438 1.319 1.00 94.50 97 ALA A N 1
ATOM 806 C CA . ALA A 1 97 ? 9.726 9.294 1.185 1.00 94.50 97 ALA A CA 1
ATOM 807 C C . ALA A 1 97 ? 11.034 8.507 1.376 1.00 94.50 97 ALA A C 1
ATOM 809 O O . ALA A 1 97 ? 12.000 8.720 0.643 1.00 94.50 97 ALA A O 1
ATOM 810 N N . LYS A 1 98 ? 11.068 7.566 2.326 1.00 96.06 98 LYS A N 1
ATOM 811 C CA . LYS A 1 98 ? 12.204 6.665 2.542 1.00 96.06 98 LYS A CA 1
ATOM 812 C C . LYS A 1 98 ? 12.458 5.789 1.316 1.00 96.06 98 LYS A C 1
ATOM 814 O O . LYS A 1 98 ? 13.588 5.750 0.838 1.00 96.06 98 LYS A O 1
ATOM 819 N N . THR A 1 99 ? 11.439 5.117 0.784 1.00 96.81 99 THR A N 1
ATOM 820 C CA . THR A 1 99 ? 11.609 4.234 -0.384 1.00 96.81 99 THR A CA 1
ATOM 821 C C . THR A 1 99 ? 11.991 5.010 -1.649 1.00 96.81 99 THR A C 1
ATOM 823 O O . THR A 1 99 ? 12.799 4.525 -2.440 1.00 96.81 99 THR A O 1
ATOM 826 N N . MET A 1 100 ? 11.509 6.248 -1.808 1.00 96.25 100 MET A N 1
ATOM 827 C CA . MET A 1 100 ? 11.949 7.144 -2.883 1.00 96.25 100 MET A CA 1
ATOM 828 C C . MET A 1 100 ? 13.414 7.561 -2.703 1.00 96.25 100 MET A C 1
ATOM 830 O O . MET A 1 100 ? 14.184 7.523 -3.659 1.00 96.25 100 MET A O 1
ATOM 834 N N . LYS A 1 101 ? 13.840 7.900 -1.478 1.00 96.12 101 LYS A N 1
ATOM 835 C CA . LYS A 1 101 ? 15.249 8.204 -1.175 1.00 96.12 101 LYS A CA 1
ATOM 836 C C . LYS A 1 101 ? 16.166 7.011 -1.441 1.00 96.12 101 LYS A C 1
ATOM 838 O O . LYS A 1 101 ? 17.245 7.198 -1.993 1.00 96.12 101 LYS A O 1
ATOM 843 N N . GLU A 1 102 ? 15.747 5.793 -1.092 1.00 96.06 102 GLU A N 1
ATOM 844 C CA . GLU A 1 102 ? 16.487 4.563 -1.411 1.00 96.06 102 GLU A CA 1
ATOM 845 C C . GLU A 1 102 ? 16.685 4.399 -2.926 1.00 96.06 102 GLU A C 1
ATOM 847 O O . GLU A 1 102 ? 17.778 4.044 -3.371 1.00 96.06 102 GLU A O 1
ATOM 852 N N . PHE A 1 103 ? 15.654 4.695 -3.724 1.00 97.38 103 PHE A N 1
ATOM 853 C CA . PHE A 1 103 ? 15.748 4.699 -5.183 1.00 97.38 103 PHE A CA 1
ATOM 854 C C . PHE A 1 103 ? 16.712 5.786 -5.683 1.00 97.38 103 PHE A C 1
ATOM 856 O O . PHE A 1 103 ? 17.638 5.497 -6.440 1.00 97.38 103 PHE A O 1
ATOM 863 N N . GLN A 1 104 ? 16.545 7.023 -5.213 1.00 96.44 104 GLN A N 1
ATOM 864 C CA . GLN A 1 104 ? 17.346 8.180 -5.626 1.00 96.44 104 GLN A CA 1
ATOM 865 C C . GLN A 1 104 ? 18.814 8.092 -5.203 1.00 96.44 104 GLN A C 1
ATOM 867 O O . GLN A 1 104 ? 19.682 8.669 -5.857 1.00 96.44 104 GLN A O 1
ATOM 872 N N . PHE A 1 105 ? 19.118 7.360 -4.131 1.00 96.56 105 PHE A N 1
ATOM 873 C CA . PHE A 1 105 ? 20.494 7.085 -3.733 1.00 96.56 105 PHE A CA 1
ATOM 874 C C . PHE A 1 105 ? 21.241 6.285 -4.810 1.00 96.56 105 PHE A C 1
ATOM 876 O O . PHE A 1 105 ? 22.402 6.578 -5.095 1.00 96.56 105 PHE A O 1
ATOM 883 N N . LYS A 1 106 ? 20.561 5.316 -5.440 1.00 95.56 106 LYS A N 1
ATOM 884 C CA . LYS A 1 106 ? 21.100 4.530 -6.560 1.00 95.56 106 LYS A CA 1
ATOM 885 C C . LYS A 1 106 ? 21.044 5.297 -7.883 1.00 95.56 106 LYS A C 1
ATOM 887 O O . LYS A 1 106 ? 21.981 5.231 -8.670 1.00 95.56 106 LYS A O 1
ATOM 892 N N . HIS A 1 107 ? 19.964 6.048 -8.096 1.00 95.88 107 HIS A N 1
ATOM 893 C CA . HIS A 1 107 ? 19.649 6.745 -9.343 1.00 95.88 107 HIS A CA 1
ATOM 894 C C . HIS A 1 107 ? 19.557 8.252 -9.100 1.00 95.88 107 HIS A C 1
ATOM 896 O O . HIS A 1 107 ? 18.470 8.828 -9.017 1.00 95.88 107 HIS A O 1
ATOM 902 N N . ARG A 1 108 ? 20.712 8.904 -8.923 1.00 94.81 108 ARG A N 1
ATOM 903 C CA . ARG A 1 108 ? 20.773 10.325 -8.538 1.00 94.81 108 ARG A CA 1
ATOM 904 C C . ARG A 1 108 ? 20.016 11.212 -9.528 1.00 94.81 108 ARG A C 1
ATOM 906 O O . ARG A 1 108 ? 20.288 11.187 -10.724 1.00 94.81 108 ARG A O 1
ATOM 913 N N . GLY A 1 109 ? 19.096 12.024 -9.006 1.00 91.75 109 GLY A N 1
ATOM 914 C CA . GLY A 1 109 ? 18.290 12.959 -9.799 1.00 91.75 109 GLY A CA 1
ATOM 915 C C . GLY A 1 109 ? 17.198 12.306 -10.653 1.00 91.75 109 GLY A C 1
ATOM 916 O O . GLY A 1 109 ? 16.569 13.008 -11.439 1.00 91.75 109 GLY A O 1
ATOM 917 N N . LYS A 1 110 ? 16.971 10.995 -10.511 1.00 96.38 110 LYS A N 1
ATOM 918 C CA . LYS A 1 110 ? 15.924 10.256 -11.221 1.00 96.38 110 LYS A CA 1
ATOM 919 C C . LYS A 1 110 ? 14.735 9.961 -10.319 1.00 96.38 110 LYS A C 1
ATOM 921 O O . LYS A 1 110 ? 14.854 9.915 -9.094 1.00 96.38 110 LYS A O 1
ATOM 926 N N . PHE A 1 111 ? 13.600 9.682 -10.940 1.00 94.94 111 PHE A N 1
ATOM 927 C CA . PHE A 1 111 ? 12.382 9.233 -10.282 1.00 94.94 111 PHE A CA 1
ATOM 928 C C . PHE A 1 111 ? 11.919 7.882 -10.826 1.00 94.94 111 PHE A C 1
ATOM 930 O O . PHE A 1 111 ? 12.242 7.486 -11.942 1.00 94.94 111 PHE A O 1
ATOM 937 N N . VAL A 1 112 ? 11.115 7.171 -10.035 1.00 94.06 112 VAL A N 1
ATOM 938 C CA . VAL A 1 112 ? 10.602 5.829 -10.379 1.00 94.06 112 VAL A CA 1
ATOM 939 C C . VAL A 1 112 ? 9.666 5.817 -11.594 1.00 94.06 112 VAL A C 1
ATOM 941 O O . VAL A 1 112 ? 9.385 4.754 -12.139 1.00 94.06 112 VAL A O 1
ATOM 944 N N . TRP A 1 113 ? 9.174 6.987 -12.008 1.00 91.44 113 TRP A N 1
ATOM 945 C CA . TRP A 1 113 ? 8.315 7.185 -13.178 1.00 91.44 113 TRP A CA 1
ATOM 946 C C . TRP A 1 113 ? 9.065 7.736 -14.397 1.00 91.44 113 TRP A C 1
ATOM 948 O O . TRP A 1 113 ? 8.437 7.987 -15.426 1.00 91.44 113 TRP A O 1
ATOM 958 N N . ASP A 1 114 ? 10.381 7.943 -14.302 1.00 93.00 114 ASP A N 1
ATOM 959 C CA . ASP A 1 114 ? 11.171 8.370 -15.452 1.00 93.00 114 ASP A CA 1
ATOM 960 C C . ASP A 1 114 ? 11.212 7.256 -16.506 1.00 93.00 114 ASP A C 1
ATOM 962 O O . ASP A 1 114 ? 11.368 6.071 -16.197 1.00 93.00 114 ASP A O 1
ATOM 966 N N . ASN A 1 115 ? 11.100 7.641 -17.779 1.00 88.50 115 ASN A N 1
ATOM 967 C CA . ASN A 1 115 ? 11.107 6.706 -18.903 1.00 88.50 115 ASN A CA 1
ATOM 968 C C . ASN A 1 115 ? 12.540 6.297 -19.290 1.00 88.50 115 ASN A C 1
ATOM 970 O O . ASN A 1 115 ? 13.031 6.629 -20.368 1.00 88.50 115 ASN A O 1
ATOM 974 N N . ASP A 1 116 ? 13.220 5.599 -18.384 1.00 91.12 116 ASP A N 1
ATOM 975 C CA . ASP A 1 116 ? 14.580 5.092 -18.564 1.00 91.12 116 ASP A CA 1
ATOM 976 C C . ASP A 1 116 ? 14.608 3.570 -18.300 1.00 91.12 116 ASP A C 1
ATOM 978 O O . ASP A 1 116 ? 14.294 3.117 -17.192 1.00 91.12 116 ASP A O 1
ATOM 982 N N . PRO A 1 117 ? 14.966 2.743 -19.305 1.00 90.50 117 PRO A N 1
ATOM 983 C CA . PRO A 1 117 ? 15.021 1.291 -19.160 1.00 90.50 117 PRO A CA 1
ATOM 984 C C . PRO A 1 117 ? 15.927 0.800 -18.024 1.00 90.50 117 PRO A C 1
ATOM 986 O O . PRO A 1 117 ? 15.628 -0.241 -17.436 1.00 90.50 117 PRO A O 1
ATOM 989 N N . GLY A 1 118 ? 16.994 1.539 -17.698 1.00 93.19 118 GLY A N 1
ATOM 990 C CA . GLY A 1 118 ? 17.932 1.195 -16.627 1.00 93.19 118 GLY A CA 1
ATOM 991 C C . GLY A 1 118 ? 17.319 1.274 -15.228 1.00 93.19 118 GLY A C 1
ATOM 992 O O . GLY A 1 118 ? 17.811 0.635 -14.301 1.00 93.19 118 GLY A O 1
ATOM 993 N N . LEU A 1 119 ? 16.199 1.985 -15.076 1.00 95.06 119 LEU A N 1
ATOM 994 C CA . LEU A 1 119 ? 15.516 2.169 -13.794 1.00 95.06 119 LEU A CA 1
ATOM 995 C C . LEU A 1 119 ? 14.525 1.046 -13.476 1.00 95.06 119 LEU A C 1
ATOM 997 O O . LEU A 1 119 ? 14.095 0.907 -12.329 1.00 95.06 119 LEU A O 1
ATOM 1001 N N . LYS A 1 120 ? 14.143 0.237 -14.476 1.00 92.88 120 LYS A N 1
ATOM 1002 C CA . LYS A 1 120 ? 12.965 -0.641 -14.389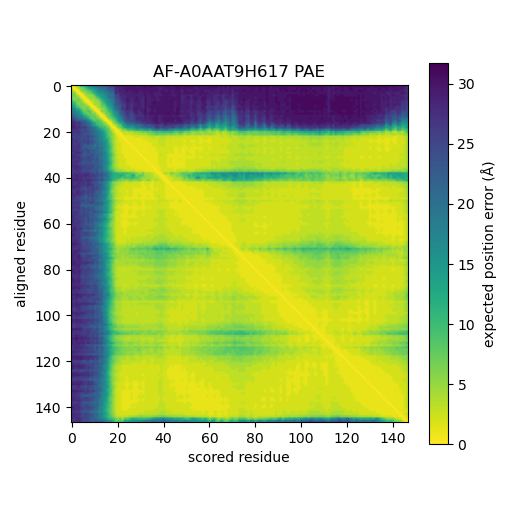 1.00 92.88 120 LYS A CA 1
ATOM 1003 C C . LYS A 1 120 ? 12.992 -1.599 -13.202 1.00 92.88 120 LYS A C 1
ATOM 1005 O O . LYS A 1 120 ? 11.963 -1.806 -12.565 1.00 92.88 120 LYS A O 1
ATOM 1010 N N . SER A 1 121 ? 14.149 -2.183 -12.898 1.00 95.00 121 SER A N 1
ATOM 1011 C CA . SER A 1 121 ? 14.268 -3.145 -11.799 1.00 95.00 121 SER A CA 1
ATOM 1012 C C . SER A 1 121 ? 14.069 -2.487 -10.431 1.00 95.00 121 SER A C 1
ATOM 1014 O O . SER A 1 121 ? 13.319 -3.001 -9.604 1.00 95.00 121 SER A O 1
ATOM 1016 N N . ASP A 1 122 ? 14.689 -1.332 -10.184 1.00 96.75 122 ASP A N 1
ATOM 1017 C CA . ASP A 1 122 ? 14.533 -0.630 -8.906 1.00 96.75 122 ASP A CA 1
ATOM 1018 C C . ASP A 1 122 ? 13.164 0.056 -8.787 1.00 96.75 122 ASP A C 1
ATOM 1020 O O . ASP A 1 122 ? 12.591 0.080 -7.699 1.00 96.75 122 ASP A O 1
ATOM 1024 N N . ALA A 1 123 ? 12.585 0.532 -9.895 1.00 96.44 123 ALA A N 1
ATOM 1025 C CA . ALA A 1 123 ? 11.208 1.026 -9.923 1.00 96.44 123 ALA A CA 1
ATOM 1026 C C . ALA A 1 123 ? 10.203 -0.095 -9.589 1.00 96.44 123 ALA A C 1
ATOM 1028 O O . ALA A 1 123 ? 9.264 0.114 -8.821 1.00 96.44 123 ALA A O 1
ATOM 1029 N N . ARG A 1 124 ? 10.432 -1.320 -10.088 1.00 96.19 124 ARG A N 1
ATOM 1030 C CA . ARG A 1 124 ? 9.637 -2.503 -9.716 1.00 96.19 124 ARG A CA 1
ATOM 1031 C C . ARG A 1 124 ? 9.698 -2.752 -8.209 1.00 96.19 124 ARG A C 1
ATOM 1033 O O . ARG A 1 124 ? 8.649 -2.902 -7.583 1.00 96.19 124 ARG A O 1
ATOM 1040 N N . LEU A 1 125 ? 10.904 -2.767 -7.634 1.00 96.81 125 LEU A N 1
ATOM 1041 C CA . LEU A 1 125 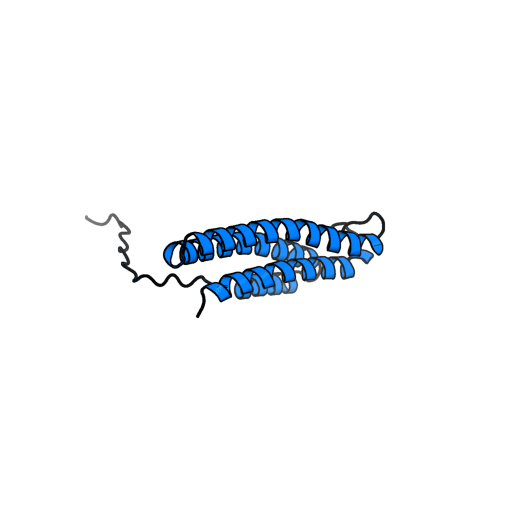? 11.104 -2.966 -6.195 1.00 96.81 125 LEU A CA 1
ATOM 1042 C C . LEU A 1 125 ? 10.415 -1.877 -5.368 1.00 96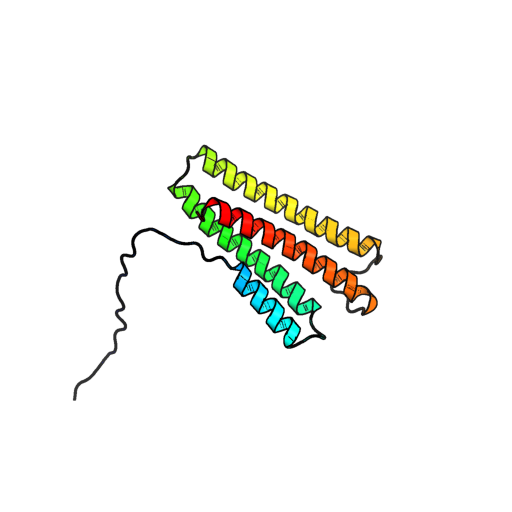.81 125 LEU A C 1
ATOM 1044 O O . LEU A 1 125 ? 9.805 -2.179 -4.344 1.00 96.81 125 LEU A O 1
ATOM 1048 N N . PHE A 1 126 ? 10.478 -0.624 -5.818 1.00 97.44 126 PHE A N 1
ATOM 1049 C CA . PHE A 1 126 ? 9.787 0.489 -5.180 1.00 97.44 126 PHE A CA 1
ATOM 1050 C C . PHE A 1 126 ? 8.273 0.247 -5.087 1.00 97.44 126 PHE A C 1
ATOM 1052 O O . PHE A 1 126 ? 7.710 0.324 -3.992 1.00 97.44 126 PHE A O 1
ATOM 1059 N N . TYR A 1 127 ? 7.615 -0.092 -6.203 1.00 97.25 127 TYR A N 1
ATOM 1060 C CA . TYR A 1 127 ? 6.171 -0.341 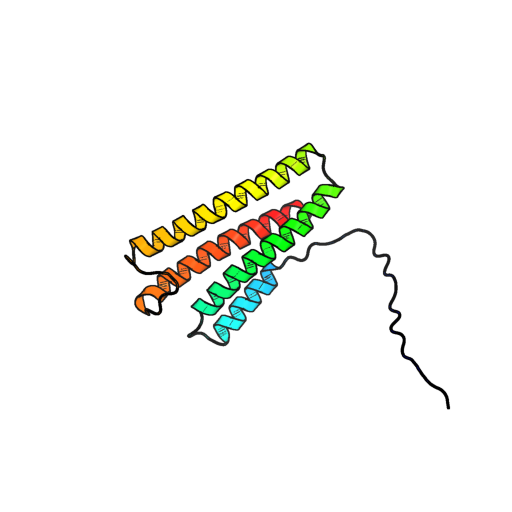-6.200 1.00 97.25 127 TYR A CA 1
ATOM 1061 C C . TYR A 1 127 ? 5.799 -1.572 -5.371 1.00 97.25 127 TYR A C 1
ATOM 1063 O O . TYR A 1 127 ? 4.809 -1.539 -4.650 1.00 97.25 127 TYR A O 1
ATOM 1071 N N . GLN A 1 128 ? 6.609 -2.633 -5.403 1.00 97.12 128 GLN A N 1
ATOM 1072 C CA . GLN A 1 128 ? 6.383 -3.827 -4.583 1.00 97.12 128 GLN A CA 1
ATOM 1073 C C . GLN A 1 128 ? 6.471 -3.534 -3.080 1.00 97.12 128 GLN A C 1
ATOM 1075 O O . GLN A 1 128 ? 5.612 -3.984 -2.326 1.00 97.12 128 GLN A O 1
ATOM 1080 N N . LYS A 1 129 ? 7.473 -2.761 -2.636 1.00 97.50 129 LYS A N 1
ATOM 1081 C CA . LYS A 1 129 ? 7.615 -2.372 -1.223 1.00 97.50 129 LYS A CA 1
ATOM 1082 C C . LYS A 1 129 ? 6.417 -1.555 -0.740 1.00 97.50 129 LYS A C 1
ATOM 1084 O O . LYS A 1 129 ? 5.850 -1.861 0.304 1.00 97.50 129 LYS A O 1
ATOM 1089 N N . ASN A 1 130 ? 6.019 -0.547 -1.514 1.00 97.50 130 ASN A N 1
ATOM 1090 C CA . ASN A 1 130 ? 4.888 0.305 -1.154 1.00 97.50 130 ASN A CA 1
ATOM 1091 C C . ASN A 1 130 ? 3.560 -0.466 -1.200 1.00 97.50 130 ASN A C 1
ATOM 1093 O O . ASN A 1 130 ? 2.777 -0.360 -0.265 1.00 97.50 130 ASN A O 1
ATOM 1097 N N . ALA A 1 131 ? 3.331 -1.315 -2.204 1.00 98.00 131 ALA A N 1
ATOM 1098 C CA . ALA A 1 131 ? 2.150 -2.178 -2.244 1.00 98.00 131 ALA A CA 1
ATOM 1099 C C . ALA A 1 131 ? 2.087 -3.138 -1.042 1.00 98.00 131 ALA A C 1
ATOM 1101 O O . ALA A 1 131 ? 1.035 -3.288 -0.422 1.00 98.00 131 ALA A O 1
ATOM 1102 N N . LYS A 1 132 ? 3.220 -3.741 -0.653 1.00 97.62 132 LYS A N 1
ATOM 1103 C CA . LYS A 1 132 ? 3.285 -4.594 0.539 1.00 97.62 132 LYS A CA 1
ATOM 1104 C C . LYS A 1 132 ? 2.896 -3.835 1.810 1.00 97.62 132 LYS A C 1
ATOM 1106 O O . LYS A 1 132 ? 2.131 -4.364 2.603 1.00 97.62 132 LYS A O 1
ATOM 1111 N N . TYR A 1 133 ? 3.371 -2.603 1.981 1.00 97.56 133 TYR A N 1
ATOM 1112 C CA . TYR A 1 133 ? 3.039 -1.783 3.149 1.00 97.56 133 TYR A CA 1
ATOM 1113 C C . TYR A 1 133 ? 1.520 -1.580 3.316 1.00 97.56 133 TYR A C 1
ATOM 1115 O O . TYR A 1 133 ? 0.996 -1.732 4.418 1.00 97.56 133 TYR A O 1
ATOM 1123 N N . TYR A 1 134 ? 0.799 -1.325 2.219 1.00 98.06 134 TYR A N 1
ATOM 1124 C CA . TYR A 1 134 ? -0.666 -1.229 2.244 1.00 98.06 134 TYR A CA 1
ATOM 1125 C C . TYR A 1 134 ? -1.352 -2.589 2.426 1.00 98.06 134 TYR A C 1
ATOM 1127 O O . TYR A 1 134 ? -2.308 -2.691 3.188 1.00 98.06 134 TYR A O 1
ATOM 1135 N N . THR A 1 135 ? -0.847 -3.641 1.779 1.00 98.25 135 THR A N 1
ATOM 1136 C CA . THR A 1 135 ? -1.370 -5.014 1.928 1.00 98.25 135 THR A CA 1
ATOM 1137 C C . THR A 1 135 ? -1.306 -5.477 3.386 1.00 98.25 135 THR A C 1
ATOM 1139 O O . THR A 1 135 ? -2.282 -6.010 3.915 1.00 98.25 135 THR A O 1
ATOM 1142 N N . ASP A 1 136 ? -0.179 -5.224 4.057 1.00 97.62 136 ASP A N 1
ATOM 1143 C CA . ASP A 1 136 ? 0.022 -5.564 5.466 1.00 97.62 136 ASP A CA 1
ATOM 1144 C C . ASP A 1 136 ? -0.952 -4.770 6.359 1.00 97.62 136 ASP A C 1
ATOM 1146 O O . ASP A 1 136 ? -1.544 -5.337 7.279 1.00 97.62 136 ASP A O 1
ATOM 1150 N N . ARG A 1 137 ? -1.187 -3.480 6.059 1.00 97.75 137 ARG A N 1
ATOM 1151 C CA . ARG A 1 137 ? -2.164 -2.658 6.796 1.00 97.75 137 ARG A CA 1
ATOM 1152 C C . ARG A 1 137 ? -3.594 -3.162 6.619 1.00 97.75 137 ARG A C 1
ATOM 1154 O O . ARG A 1 137 ? -4.297 -3.305 7.615 1.00 97.75 137 ARG A O 1
ATOM 1161 N N . ILE A 1 138 ? -4.018 -3.438 5.387 1.00 97.88 138 ILE A N 1
ATOM 1162 C CA . ILE A 1 138 ? -5.353 -3.980 5.092 1.00 97.88 138 ILE A CA 1
ATOM 1163 C C . ILE A 1 138 ? -5.554 -5.308 5.829 1.00 97.88 138 ILE A C 1
ATOM 1165 O O . ILE A 1 138 ? -6.555 -5.474 6.522 1.00 97.88 138 ILE A O 1
ATOM 1169 N N . SER A 1 139 ? -4.576 -6.215 5.752 1.00 97.06 139 SER A N 1
ATOM 1170 C CA . SER A 1 139 ? -4.631 -7.509 6.447 1.00 97.06 139 SER A CA 1
ATOM 1171 C C . SER A 1 139 ? -4.764 -7.333 7.961 1.00 97.06 139 SER A C 1
ATOM 1173 O O . SER A 1 139 ? -5.589 -7.992 8.592 1.00 9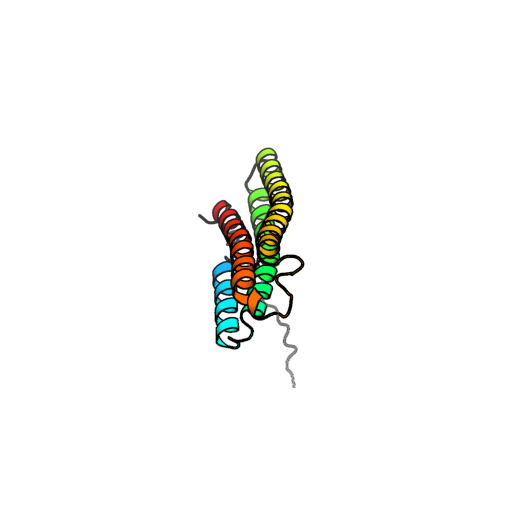7.06 139 SER A O 1
ATOM 1175 N N . TYR A 1 140 ? -3.994 -6.407 8.546 1.00 96.19 140 TYR A N 1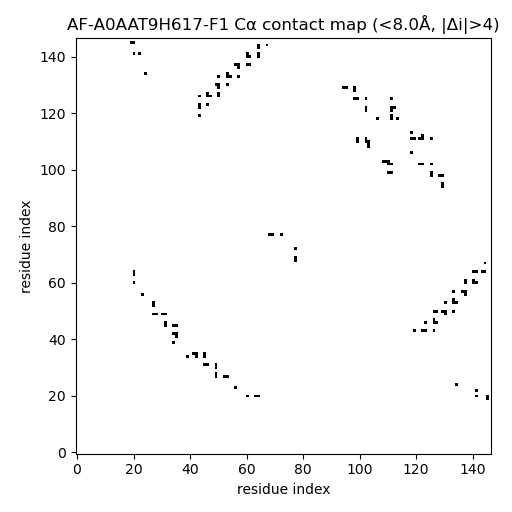
ATOM 1176 C CA . TYR A 1 140 ? -4.112 -6.061 9.962 1.00 96.19 140 TYR A CA 1
ATOM 1177 C C . TYR A 1 140 ? -5.524 -5.576 10.301 1.00 96.19 140 TYR A C 1
ATOM 1179 O O . TYR A 1 140 ? -6.148 -6.129 11.202 1.00 96.19 140 TYR A O 1
ATOM 1187 N N . LEU A 1 141 ? -6.056 -4.598 9.563 1.00 96.19 141 LEU A N 1
ATOM 1188 C CA . LEU A 1 141 ? -7.389 -4.041 9.811 1.00 96.19 141 LEU A CA 1
ATOM 1189 C C . LEU A 1 141 ? -8.482 -5.117 9.750 1.00 96.19 141 LEU A C 1
ATOM 1191 O O . LEU A 1 141 ? -9.325 -5.185 10.644 1.00 96.19 141 LEU A O 1
ATOM 1195 N N . LEU A 1 142 ? -8.445 -5.989 8.740 1.00 94.75 142 LEU A N 1
ATOM 1196 C CA . LEU A 1 142 ? -9.386 -7.104 8.608 1.00 94.75 142 LEU A CA 1
ATOM 1197 C C . LEU A 1 142 ? -9.281 -8.084 9.785 1.00 94.75 142 LEU A C 1
ATOM 1199 O O . LEU A 1 142 ? -10.309 -8.508 10.314 1.00 94.75 142 LEU A O 1
ATOM 1203 N N . SER A 1 143 ? -8.065 -8.379 10.255 1.00 93.50 143 SER A N 1
ATOM 1204 C CA . SER A 1 143 ? -7.834 -9.289 11.388 1.00 93.50 143 SER A CA 1
ATOM 1205 C C . SER A 1 143 ? -8.445 -8.812 12.712 1.00 93.50 143 SER A C 1
ATOM 1207 O O . SER A 1 143 ? -8.684 -9.620 13.606 1.00 93.50 143 SER A O 1
ATOM 1209 N N . LEU A 1 144 ? -8.744 -7.514 12.845 1.00 91.25 144 LEU A N 1
ATOM 1210 C CA . LEU A 1 144 ? -9.388 -6.962 14.042 1.00 91.25 144 LEU A CA 1
ATOM 1211 C C . LEU A 1 144 ? -10.867 -7.360 14.162 1.00 91.25 144 LEU A C 1
ATOM 1213 O O . LEU A 1 144 ? -11.447 -7.245 15.244 1.00 91.25 144 LEU A O 1
ATOM 1217 N N . VAL A 1 145 ? -11.495 -7.785 13.061 1.00 88.88 145 VAL A N 1
ATOM 1218 C CA . VAL A 1 145 ? -12.948 -8.025 12.995 1.00 88.88 145 VAL A CA 1
ATOM 1219 C C . VAL A 1 145 ? -13.340 -9.352 12.348 1.00 88.88 145 VAL A C 1
ATOM 1221 O O . VAL A 1 145 ? -14.445 -9.834 12.600 1.00 88.88 145 VAL A O 1
ATOM 1224 N N . GLN A 1 146 ? -12.469 -9.956 11.541 1.00 81.75 146 GLN A N 1
ATOM 1225 C CA . GLN A 1 146 ? -12.656 -11.308 11.024 1.00 81.75 146 GLN A CA 1
ATOM 1226 C C . GLN A 1 146 ? -12.226 -12.308 12.110 1.00 81.75 146 GLN A C 1
ATOM 1228 O O . GLN A 1 146 ? -11.097 -12.258 12.591 1.00 81.75 146 GLN A O 1
ATOM 1233 N N . LYS A 1 147 ? -13.156 -13.168 12.539 1.00 60.50 147 LYS A N 1
ATOM 1234 C CA . LYS A 1 147 ? -12.919 -14.255 13.500 1.00 60.50 147 LYS A CA 1
ATOM 1235 C C . LYS A 1 147 ? -12.796 -15.588 12.784 1.00 60.50 147 LYS A C 1
ATOM 1237 O O . LYS A 1 147 ? -13.587 -15.790 11.835 1.00 60.50 147 LYS A O 1
#

Solvent-accessible surface area (backbone atoms only — not comparable to full-atom values): 8724 Å² total; per-residue (Å²): 136,84,88,75,88,82,74,87,78,78,73,89,75,86,69,75,94,68,87,76,81,80,76,58,62,70,59,52,53,48,50,37,54,51,43,30,71,76,33,66,93,46,36,64,57,36,40,50,50,46,33,53,51,38,57,54,48,37,52,55,51,48,54,56,46,47,58,52,44,65,76,74,49,54,72,68,57,46,54,51,55,55,50,52,51,53,54,49,56,56,50,47,56,53,51,52,53,48,51,50,48,60,48,27,70,78,39,72,95,54,59,76,82,54,98,47,82,88,47,50,68,61,31,45,52,46,35,51,53,55,32,46,56,41,51,54,49,42,52,51,55,48,59,76,73,61,129

pLDDT: mean 87.46, std 17.35, range [38.34, 98.25]

Organism: NCBI:txid3143118

Secondary structure (DSSP, 8-state):
----------------S--PPP--HHHHHHHHHHHHHH-GGGHHHHHHHHHHHHHHHHHHHHHHHHHHHHHHS-HHHHHHHHHHHHHHHHHHHHHHHHHHHHHHHHSTT--TTS--GGGHHHHHHHHHHHHHHHHHHHHHHHHTT--

Mean predicted aligned error: 8.21 Å

Nearest PDB structures (foldseek):
  6egc-assembly1_A  TM=3.516E-01  e=1.457E+00  synthetic construct

Sequence (147 aa):
MTSKFVLFFILTLSTCFGQSITDPLPTAEKGLNECIKANSKGELNCRKEYYHELQFWETEVFNAVSEIIKRNKTEEERAAFEKEQVEWKETTYYYFAKTMKEFQFKHRGKFVWDNDPGLKSDARLFYQKNAKYYTDRISYLLSLVQK

Foldseek 3Di:
DDDDDDDPPDDDPPDDDDPQDDQCVVVLVVQLVVVCVVCVVCNLVSLVVSLVVLVVLLVVLLVVLLVVCVVPHDPVSSVVSVVVVVVLVVVLVVQLVVLQVVLCVVVPPDGLPDPDPVSPVSSNVSSVSSSVSSVVSSVVSSVVRPD